Protein 5WOU (pdb70)

Solvent-accessible surface area: 5632 Å² total; per-residue (Å²): 127,129,119,51,105,74,113,13,109,0,116,64,70,121,78,20,0,4,2,7,0,10,1,0,125,45,4,58,47,83,91,66,149,52,46,3,0,4,0,20,160,34,78,151,73,8,14,0,39,141,29,24,1,103,85,28,1,40,0,16,79,1,58,62,72,82,3,48,103,10,71,12,161,95,1,16,68,14,1,119,75,42,28,76,73,0,33,0,20,0,48,47,103,34,164,164,54,93,103,92,39,81,35

CATH classification: 2.30.42.10

InterPro domains:
  IPR001478 PDZ domain [PF00595] (732-815)
  IPR001478 PDZ domain [PF00595] (934-1015)
  IPR001478 PDZ domain [PF00595] (1240-1326)
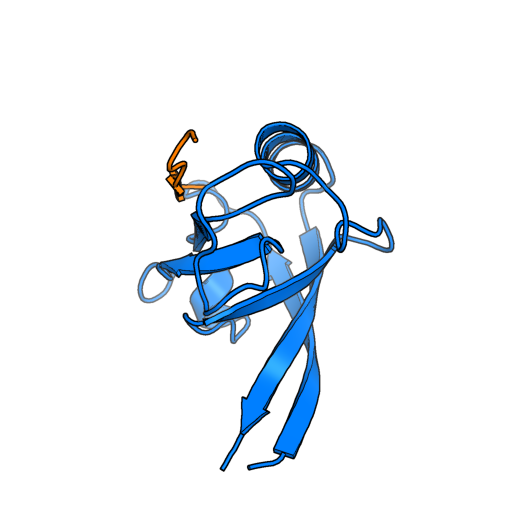  IPR001478 PDZ domain [PF00595] (1337-1424)
  IPR001478 PDZ domain [PS50106] (731-818)
  IPR001478 PDZ domain [PS50106] (929-1019)
  IPR001478 PDZ domain [PS50106] (1239-1329)
  IPR001478 PDZ domain [PS50106] (1336-1428)
  IPR001478 PDZ domain [SM00228] (739-818)
  IPR001478 PDZ domain [SM00228] (939-1019)
  IPR001478 PDZ domain [SM00228] (1247-1329)
  IPR001478 PDZ domain [SM00228] (1345-1428)
  IPR001611 Leucine-rich repeat [PF13855] (37-95)
  IPR001611 Leucine-rich repeat [PF13855] (130-187)
  IPR001611 Leucine-rich repeat [PS51450] (84-105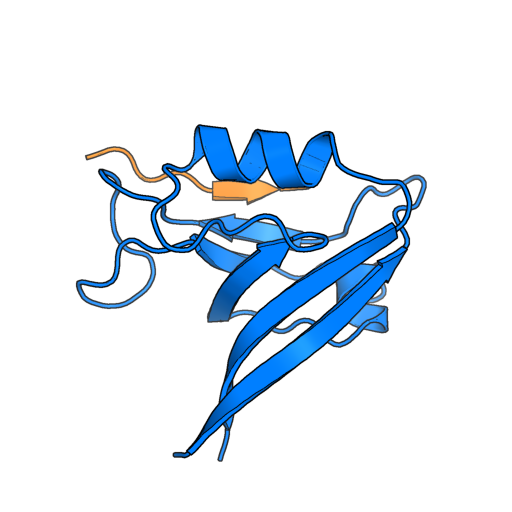)
  IPR001611 Leucine-rich repeat [PS51450] (176-197)
  IPR001611 Leucine-rich repeat [PS51450] (199-220)
  IPR001611 Leucine-rich repeat [PS51450] (222-243)
  IPR001611 Leucine-rich repeat [PS51450] (337-358)
  IPR003591 Leucine-rich repeat, typical subtype [SM00369] (39-58)

Radius of gyration: 12.37 Å; Cα contacts (8 Å, |Δi|>4): 262; chains: 2; bounding box: 35×31×24 Å

B-factor: mean 16.2, std 8.22, range [5.7, 48.05]

GO terms:
  GO:1990794 basolateral part of cell (C, IDA)
  GO:0031594 neuromuscular junction (C, IDA)
  GO:0045169 fusome (C, IDA)
  GO:0045179 apical cortex (C, IDA)
  GO:0005918 septate junction (C, IDA)
  GO:0005938 cell cortex (C, IDA)
  GO:0016323 basolateral plasma membrane (C, IDA)
  GO:0016327 apicolateral plasma membrane (C, IDA)
  GO:0016328 lateral plasma membrane (C, IDA)
  GO:0001738 morphogenesis of a polarized epithelium (P, TAS)
  GO:0005918 septate junction (C, TAS)
  GO:0016323 basolateral plasma membrane (C, TAS)
  GO:0016331 morphogenesis of embryonic epithelium (P, TAS)
  GO:0016332 establishment or maintenance of polarity of embryonic epithelium (P, TAS)
  GO:0007391 dorsal closure (P, TAS)
  GO:0000902 cell morphogenesis (P, IMP)
  GO:0001737 establishment of imaginal disc-derived wing hair orientation (P, IMP)
  GO:0035088 establishment or maintenance of apical/basal cell polarity (P, IMP)
  GO:0042048 olfactory behavior (P, IMP)
  GO:0042067 establishment of ommatidial planar polarity (P, IMP)

Foldseek 3Di:
DDKDKDKFKFQQDPVGRQWDWDFAAPDDCPDDPQRAIFTQGGHVVGRRVVRPDDGGWGWQDWPNHGRRHGGPVRVVCCSRPPDSMTTTITIDDDD/DDDDDDDD

Structure (mmCIF, N/CA/C/O backbone):
data_5WOU
#
_entry.id   5WOU
#
_cell.length_a   36.429
_cell.length_b   53.884
_cell.length_c   94.219
_cell.angle_alpha   90.00
_cell.angle_beta   90.00
_cell.angle_gamma   90.00
#
_symmetry.space_group_name_H-M   'C 2 2 21'
#
loop_
_entity.id
_entity.type
_entity.pdbx_description
1 polymer 'Protein lap4'
2 polymer 'GUK-holder, isoform A'
3 non-polymer 1,2-ETHANEDIOL
4 non-polymer 'TRIETHYLENE GLYCOL'
5 water water
#
loop_
_atom_site.group_PDB
_atom_site.id
_atom_site.type_symbol
_atom_site.label_atom_id
_atom_site.label_alt_id
_atom_site.label_comp_id
_atom_site.label_asym_id
_atom_site.label_entity_id
_atom_site.label_seq_id
_atom_site.pdbx_PDB_ins_code
_atom_site.Cartn_x
_atom_site.Cartn_y
_atom_site.Cartn_z
_atom_site.occupancy
_atom_site.B_iso_or_equiv
_atom_site.auth_seq_id
_atom_site.auth_comp_id
_atom_site.auth_asym_id
_atom_site.auth_atom_id
_atom_site.pdbx_PDB_model_num
ATOM 1 N N . SER A 1 5 ? 8.543 5.911 25.918 1.00 32.01 0 SER A N 1
ATOM 2 C CA . SER A 1 5 ? 9.586 6.839 26.438 1.00 29.76 0 SER A CA 1
ATOM 3 C C . SER A 1 5 ? 9.607 6.837 27.964 1.00 28.41 0 SER A C 1
ATOM 4 O O . SER A 1 5 ? 8.637 7.232 28.609 1.00 26.65 0 SER A O 1
ATOM 12 N N . ARG A 1 6 ? 10.722 6.383 28.532 1.00 22.69 1 ARG A N 1
ATOM 13 C CA . ARG A 1 6 ? 10.896 6.364 29.978 1.00 20.15 1 ARG A CA 1
ATOM 14 C C . ARG A 1 6 ? 11.297 7.741 30.481 1.00 17.21 1 ARG A C 1
ATOM 15 O O . ARG A 1 6 ? 12.140 8.412 29.881 1.00 13.51 1 ARG A O 1
ATOM 36 N N . LEU A 1 7 ? 10.702 8.149 31.598 1.00 10.72 2 LEU A N 1
ATOM 37 C CA . LEU A 1 7 ? 11.204 9.281 32.368 1.00 11.55 2 LEU A CA 1
ATOM 38 C C . LEU A 1 7 ? 12.159 8.733 33.423 1.00 17.11 2 LEU A C 1
ATOM 39 O O . LEU A 1 7 ? 11.736 8.056 34.365 1.00 19.27 2 LEU A O 1
ATOM 55 N N . GLU A 1 8 ? 13.446 9.011 33.258 1.00 20.70 3 GLU A N 1
ATOM 56 C CA . GLU A 1 8 ? 14.467 8.536 34.176 1.00 15.40 3 GLU A CA 1
ATOM 57 C C . GLU A 1 8 ? 15.029 9.702 34.975 1.00 15.20 3 GLU A C 1
ATOM 58 O O . GLU A 1 8 ? 14.937 10.864 34.571 1.00 13.98 3 GLU A O 1
ATOM 70 N N . GLN A 1 9 ? 15.598 9.375 36.133 1.00 15.44 4 GLN A N 1
ATOM 71 C CA . GLN A 1 9 ? 16.228 10.353 37.009 1.00 14.17 4 GLN A CA 1
ATOM 72 C C . GLN A 1 9 ? 17.681 9.944 37.201 1.00 11.90 4 GLN A C 1
ATOM 73 O O . GLN A 1 9 ? 17.960 8.817 37.628 1.00 13.75 4 GLN A O 1
ATOM 87 N N . TYR A 1 10 ? 18.596 10.855 36.882 1.00 11.46 5 TYR A N 1
ATOM 88 C CA . TYR A 1 10 ? 20.020 10.565 36.867 1.00 9.11 5 TYR A CA 1
ATOM 89 C C . TYR A 1 10 ? 20.767 11.556 37.744 1.00 11.00 5 TYR A C 1
ATOM 90 O O . TYR A 1 10 ? 20.326 12.691 37.945 1.00 11.39 5 TYR A O 1
ATOM 108 N N . GLU A 1 11 ? 21.917 11.120 38.251 1.00 13.61 6 GLU A N 1
ATOM 109 C CA . GLU A 1 11 ? 22.864 11.997 38.921 1.00 12.75 6 GLU A CA 1
ATOM 110 C C . GLU A 1 11 ? 24.028 12.291 37.980 1.00 7.30 6 GLU A C 1
ATOM 111 O O . GLU A 1 11 ? 24.591 11.372 37.376 1.00 11.08 6 GLU A O 1
ATOM 123 N N . ILE A 1 12 ? 24.373 13.570 37.858 1.00 8.24 7 ILE A N 1
ATOM 124 C CA . ILE A 1 12 ? 25.394 14.047 36.929 1.00 8.73 7 ILE A CA 1
ATOM 125 C C . ILE A 1 12 ? 26.427 14.826 37.736 1.00 8.37 7 ILE A C 1
ATOM 126 O O . ILE A 1 12 ? 26.098 15.841 38.358 1.00 9.50 7 ILE A O 1
ATOM 142 N N . HIS A 1 13 ? 27.676 14.362 37.714 1.00 9.08 8 HIS A N 1
ATOM 143 C CA . HIS A 1 13 ? 28.727 14.891 38.583 1.00 8.21 8 HIS A CA 1
ATOM 144 C C . HIS A 1 13 ? 29.613 15.833 37.772 1.00 7.45 8 HIS A C 1
ATOM 145 O O . HIS A 1 13 ? 30.478 15.392 37.011 1.00 10.46 8 HIS A O 1
ATOM 159 N N . ILE A 1 14 ? 29.412 17.137 37.956 1.00 7.14 9 ILE A N 1
ATOM 160 C CA . ILE A 1 14 ? 30.071 18.161 37.153 1.00 7.44 9 ILE A CA 1
ATOM 161 C C . ILE A 1 14 ? 31.175 18.808 37.983 1.00 12.43 9 ILE A C 1
ATOM 162 O O . ILE A 1 14 ? 30.910 19.377 39.049 1.00 11.12 9 ILE A O 1
ATOM 178 N N . GLU A 1 15 ? 32.411 18.742 37.487 1.00 13.14 10 GLU A N 1
ATOM 179 C CA . GLU A 1 15 ? 33.545 19.407 38.122 1.00 11.93 10 GLU A CA 1
ATOM 180 C C . GLU A 1 15 ? 33.768 20.755 37.445 1.00 12.80 10 GLU A C 1
ATOM 181 O O . GLU A 1 15 ? 34.203 20.818 36.289 1.00 10.98 10 GLU A O 1
ATOM 193 N N . ARG A 1 16 ? 33.477 21.831 38.171 1.00 11.46 11 ARG A N 1
ATOM 194 C CA . ARG A 1 16 ? 33.715 23.171 37.658 1.00 9.08 11 ARG A CA 1
ATOM 195 C C . ARG A 1 16 ? 35.178 23.326 37.256 1.00 14.19 11 ARG A C 1
ATOM 196 O O . ARG A 1 16 ? 36.083 22.854 37.951 1.00 17.21 11 ARG A O 1
ATOM 217 N N . THR A 1 17 ? 35.405 23.973 36.113 1.00 14.19 12 THR A N 1
ATOM 218 C CA . THR A 1 17 ? 36.759 24.253 35.646 1.00 16.62 12 THR A CA 1
ATOM 219 C C . THR A 1 17 ? 36.919 25.741 35.370 1.00 19.18 12 THR A C 1
ATOM 220 O O . THR A 1 17 ? 36.044 26.538 35.721 1.00 14.59 12 THR A O 1
ATOM 231 N N . ALA A 1 18 ? 38.032 26.126 34.740 1.00 21.12 13 ALA A N 1
ATOM 232 C CA . ALA A 1 18 ? 38.210 27.517 34.343 1.00 23.49 13 ALA A CA 1
ATOM 233 C C . ALA A 1 18 ? 37.143 27.959 33.351 1.00 27.64 13 ALA A C 1
ATOM 234 O O . ALA A 1 18 ? 36.865 29.159 33.246 1.00 29.99 13 ALA A O 1
ATOM 241 N N . ALA A 1 19 ? 36.532 27.017 32.632 1.00 25.15 14 ALA A N 1
ATOM 242 C CA . ALA A 1 19 ? 35.477 27.317 31.676 1.00 25.97 14 ALA A CA 1
ATOM 243 C C . ALA A 1 19 ? 34.083 27.200 32.288 1.00 17.55 14 ALA A C 1
ATOM 244 O O . ALA A 1 19 ? 33.101 27.050 31.552 1.00 19.29 14 ALA A O 1
ATOM 251 N N . GLY A 1 20 ? 33.979 27.259 33.613 1.00 13.44 15 GLY A N 1
ATOM 252 C CA . GLY A 1 20 ? 32.699 27.167 34.286 1.00 10.18 15 GLY A CA 1
ATOM 253 C C . GLY A 1 20 ? 32.133 25.763 34.331 1.00 9.69 15 GLY A C 1
ATOM 254 O O . GLY A 1 20 ? 32.851 24.793 34.583 1.00 12.27 15 GLY A O 1
ATOM 258 N N . LEU A 1 21 ? 30.828 25.644 34.106 1.00 7.25 16 LEU A N 1
ATOM 259 C CA . LEU A 1 21 ? 30.181 24.341 34.071 1.00 9.08 16 LEU A CA 1
ATOM 260 C C . LEU A 1 21 ? 29.991 23.811 32.658 1.00 6.42 16 LEU A C 1
ATOM 261 O O . LEU A 1 21 ? 29.857 22.596 32.481 1.00 12.25 16 LEU A O 1
ATOM 277 N N . GLY A 1 22 ? 29.976 24.686 31.660 1.00 9.05 17 GLY A N 1
ATOM 278 C CA . GLY A 1 22 ? 29.736 24.268 30.291 1.00 8.01 17 GLY A CA 1
ATOM 279 C C . GLY A 1 22 ? 28.296 23.896 30.024 1.00 7.47 17 GLY A C 1
ATOM 280 O O . GLY A 1 22 ? 28.036 22.888 29.354 1.00 9.00 17 GLY A O 1
ATOM 284 N N . LEU A 1 23 ? 27.352 24.684 30.538 1.00 12.48 18 LEU A N 1
ATOM 285 C CA . LEU A 1 23 ? 25.934 24.447 30.323 1.00 12.13 18 LEU A CA 1
ATOM 286 C C . LEU A 1 23 ? 25.200 25.776 30.355 1.00 8.57 18 LEU A C 1
ATOM 287 O O . LEU A 1 23 ? 25.683 26.760 30.921 1.00 8.76 18 LEU A O 1
ATOM 303 N N . SER A 1 24 ? 24.019 25.788 29.745 1.00 11.36 19 SER A N 1
ATOM 304 C CA . SER A 1 24 ? 23.079 26.890 29.862 1.00 7.69 19 SER A CA 1
ATOM 305 C C . SER A 1 24 ? 21.756 26.356 30.393 1.00 6.08 19 SER A C 1
ATOM 306 O O . SER A 1 24 ? 21.370 25.220 30.102 1.00 7.23 19 SER A O 1
ATOM 314 N N . ILE A 1 25 ? 21.069 27.177 31.184 1.00 7.32 20 ILE A N 1
ATOM 315 C CA . ILE A 1 25 ? 19.739 26.830 31.670 1.00 5.95 20 ILE A CA 1
ATOM 316 C C . ILE A 1 25 ? 18.727 27.821 31.122 1.00 7.50 20 ILE A C 1
ATOM 317 O O . ILE A 1 25 ? 19.020 29.005 30.925 1.00 10.17 20 ILE A O 1
ATOM 333 N N . ALA A 1 26 ? 17.520 27.324 30.882 1.00 6.24 21 ALA A N 1
ATOM 334 C CA . ALA A 1 26 ? 16.388 28.143 30.490 1.00 6.00 21 ALA A CA 1
ATOM 335 C C . ALA A 1 26 ? 15.202 27.787 31.373 1.00 5.93 21 ALA A C 1
ATOM 336 O O . ALA A 1 26 ? 15.163 26.723 31.998 1.00 8.06 21 ALA A O 1
ATOM 343 N N . GLY A 1 27 ? 14.237 28.690 31.428 1.00 7.99 22 GLY A N 1
ATOM 344 C CA . GLY A 1 27 ? 13.049 28.462 32.225 1.00 10.16 22 GLY A CA 1
ATOM 345 C C . GLY A 1 27 ? 13.191 28.994 33.639 1.00 8.91 22 GLY A C 1
ATOM 346 O O . GLY A 1 27 ? 14.053 29.818 33.957 1.00 9.47 22 GLY A O 1
ATOM 350 N N . GLY A 1 28 ? 12.315 28.491 34.506 1.00 5.73 23 GLY A N 1
ATOM 351 C CA . GLY A 1 28 ? 12.225 28.951 35.877 1.00 7.89 23 GLY A CA 1
ATOM 352 C C . GLY A 1 28 ? 10.823 29.423 36.200 1.00 9.63 23 GLY A C 1
ATOM 353 O O . GLY A 1 28 ? 10.108 29.889 35.310 1.00 9.35 23 GLY A O 1
ATOM 357 N N . LYS A 1 29 ? 10.422 29.311 37.465 1.00 10.92 24 LYS A N 1
ATOM 358 C CA . LYS A 1 29 ? 9.066 29.665 37.859 1.00 11.39 24 LYS A CA 1
ATOM 359 C C . LYS A 1 29 ? 8.784 31.123 37.533 1.00 12.36 24 LYS A C 1
ATOM 360 O O . LYS A 1 29 ? 9.578 32.011 37.858 1.00 11.16 24 LYS A O 1
ATOM 379 N N . GLY A 1 30 ? 7.651 31.365 36.882 1.00 12.23 25 GLY A N 1
ATOM 380 C CA . GLY A 1 30 ? 7.276 32.708 36.502 1.00 10.91 25 GLY A CA 1
ATOM 381 C C . GLY A 1 30 ? 7.895 33.198 35.216 1.00 8.41 25 GLY A C 1
ATOM 382 O O . GLY A 1 30 ? 7.812 34.396 34.926 1.00 14.02 25 GLY A O 1
ATOM 386 N N . SER A 1 31 ? 8.512 32.315 34.435 1.00 7.86 26 SER A N 1
ATOM 387 C CA . SER A 1 31 ? 9.127 32.674 33.166 1.00 11.77 26 SER A CA 1
ATOM 388 C C . SER A 1 31 ? 8.549 31.812 32.050 1.00 9.17 26 SER A C 1
ATOM 389 O O . SER A 1 31 ? 7.790 30.867 32.286 1.00 14.14 26 SER A O 1
ATOM 397 N N . THR A 1 32 ? 8.917 32.153 30.822 1.00 11.55 27 THR A N 1
ATOM 398 C CA . THR A 1 32 ? 8.469 31.411 29.653 1.00 13.38 27 THR A CA 1
ATOM 399 C C . THR A 1 32 ? 8.977 29.969 29.734 1.00 7.19 27 THR A C 1
ATOM 400 O O . THR A 1 32 ? 10.192 29.762 29.839 1.00 10.80 27 THR A O 1
ATOM 411 N N . PRO A 1 33 ? 8.096 28.969 29.696 1.00 9.16 28 PRO A N 1
ATOM 412 C CA . PRO A 1 33 ? 8.570 27.582 29.836 1.00 7.34 28 PRO A CA 1
ATOM 413 C C . PRO A 1 33 ? 9.436 27.137 28.670 1.00 10.99 28 PRO A C 1
ATOM 414 O O . PRO A 1 33 ? 9.160 27.442 27.506 1.00 14.76 28 PRO A O 1
ATOM 425 N N . PHE A 1 34 ? 10.500 26.400 29.001 1.00 9.60 29 PHE A N 1
ATOM 426 C CA . PHE A 1 34 ? 11.329 25.758 27.985 1.00 10.25 29 PHE A CA 1
ATOM 427 C C . PHE A 1 34 ? 10.574 24.648 27.269 1.00 12.60 29 PHE A C 1
ATOM 428 O O . PHE A 1 34 ? 10.794 24.424 26.073 1.00 10.46 29 PHE A O 1
ATOM 445 N N . LYS A 1 35 ? 9.666 23.970 27.973 1.00 14.18 30 LYS A N 1
ATOM 446 C CA . LYS A 1 35 ? 9.039 22.740 27.493 1.00 18.63 30 LYS A CA 1
ATOM 447 C C . LYS A 1 35 ? 7.579 22.738 27.929 1.00 18.69 30 LYS A C 1
ATOM 448 O O . LYS A 1 35 ? 7.284 22.585 29.118 1.00 18.34 30 LYS A O 1
ATOM 467 N N . GLY A 1 36 ? 6.671 22.902 26.972 1.00 15.26 31 GLY A N 1
ATOM 468 C CA . GLY A 1 36 ? 5.251 22.853 27.289 1.00 12.09 31 GLY A CA 1
ATOM 469 C C . GLY A 1 36 ? 4.872 23.882 28.331 1.00 13.18 31 GLY A C 1
ATOM 470 O O . GLY A 1 36 ? 5.278 25.048 28.270 1.00 16.85 31 GLY A O 1
ATOM 474 N N A ASP A 1 37 ? 4.074 23.446 29.305 0.48 19.98 32 ASP A N 1
ATOM 475 N N B ASP A 1 37 ? 4.059 23.458 29.300 0.52 20.21 32 ASP A N 1
ATOM 476 C CA A ASP A 1 37 ? 3.640 24.283 30.414 0.48 19.81 32 ASP A CA 1
ATOM 477 C CA B ASP A 1 37 ? 3.658 24.310 30.411 0.52 19.60 32 ASP A CA 1
ATOM 478 C C A ASP A 1 37 ? 4.500 24.087 31.656 0.48 16.78 32 ASP A C 1
ATOM 479 C C B ASP A 1 37 ? 4.468 24.028 31.671 0.52 16.45 32 ASP A C 1
ATOM 480 O O A ASP A 1 37 ? 4.132 24.559 32.736 0.48 18.82 32 ASP A O 1
ATOM 481 O O B ASP A 1 37 ? 4.034 24.377 32.773 0.52 18.59 32 ASP A O 1
ATOM 498 N N . ASP A 1 38 ? 5.632 23.400 31.527 1.00 14.85 33 ASP A N 1
ATOM 499 C CA . ASP A 1 38 ? 6.520 23.118 32.652 1.00 17.30 33 ASP A CA 1
ATOM 500 C C . ASP A 1 38 ? 7.557 24.231 32.715 1.00 14.10 33 ASP A C 1
ATOM 501 O O . ASP A 1 38 ? 8.507 24.254 31.928 1.00 14.33 33 ASP A O 1
ATOM 511 N N . ASP A 1 39 ? 7.386 25.161 33.655 1.00 14.11 34 ASP A N 1
ATOM 512 C CA . ASP A 1 39 ? 8.311 26.278 33.793 1.00 11.71 34 ASP A CA 1
ATOM 513 C C . ASP A 1 39 ? 9.489 25.955 34.708 1.00 10.65 34 ASP A C 1
ATOM 514 O O . ASP A 1 39 ? 10.065 26.865 35.320 1.00 11.01 34 ASP A O 1
ATOM 523 N N . GLY A 1 40 ? 9.870 24.685 34.805 1.00 8.46 35 GLY A N 1
ATOM 524 C CA . GLY A 1 40 ? 11.042 24.290 35.551 1.00 14.00 35 GLY A CA 1
ATOM 525 C C . GLY A 1 40 ? 12.325 24.712 34.863 1.00 10.13 35 GLY A C 1
ATOM 526 O O . GLY A 1 40 ? 12.343 25.418 33.848 1.00 10.11 35 GLY A O 1
ATOM 530 N N . ILE A 1 41 ? 13.434 24.257 35.435 1.00 9.49 36 ILE A N 1
ATOM 531 C CA . ILE A 1 41 ? 14.774 24.595 34.974 1.00 8.68 36 ILE A CA 1
ATOM 532 C C . ILE A 1 41 ? 15.243 23.488 34.038 1.00 7.21 36 ILE A C 1
ATOM 533 O O . ILE A 1 41 ? 15.343 22.324 34.445 1.00 9.63 36 ILE A O 1
ATOM 549 N N . PHE A 1 42 ? 15.535 23.848 32.791 1.00 7.40 37 PHE A N 1
ATOM 550 C CA . PHE A 1 42 ? 15.960 22.891 31.781 1.00 6.10 37 PHE A CA 1
ATOM 551 C C . PHE A 1 42 ? 17.328 23.269 31.227 1.00 6.16 37 PHE A C 1
ATOM 552 O O . PHE A 1 42 ? 17.694 24.448 31.161 1.00 6.55 37 PHE A O 1
ATOM 569 N N . ILE A 1 43 ? 18.088 22.250 30.839 1.00 6.05 38 ILE A N 1
ATOM 570 C CA . ILE A 1 43 ? 19.378 22.452 30.187 1.00 7.51 38 ILE A CA 1
ATOM 571 C C . ILE A 1 43 ? 19.108 22.795 28.726 1.00 7.40 38 ILE A C 1
ATOM 572 O O . ILE A 1 43 ? 18.602 21.965 27.967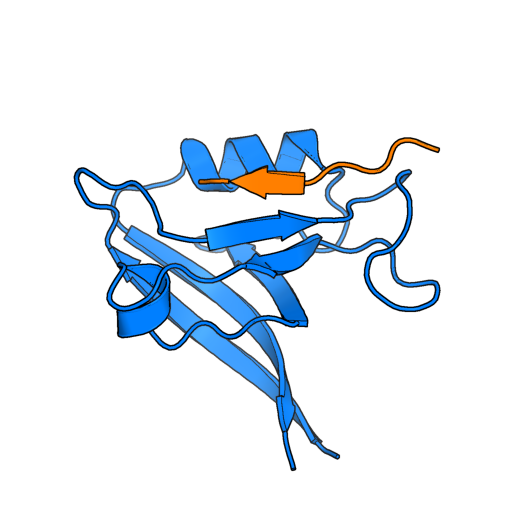 1.00 8.65 38 ILE A O 1
ATOM 588 N N . SER A 1 44 ? 19.438 24.021 28.332 1.00 6.36 39 SER A N 1
ATOM 589 C CA . SER A 1 44 ? 19.235 24.448 26.957 1.00 9.65 39 SER A CA 1
ATOM 590 C C . SER A 1 44 ? 20.482 24.318 26.095 1.00 12.67 39 SER A C 1
ATOM 591 O O . SER A 1 44 ? 20.354 24.258 24.867 1.00 16.04 39 SER A O 1
ATOM 599 N N . ARG A 1 45 ? 21.674 24.264 26.698 1.00 7.22 40 ARG A N 1
ATOM 600 C CA A ARG A 1 45 ? 22.917 24.113 25.951 0.37 11.19 40 ARG A CA 1
ATOM 601 C CA B ARG A 1 45 ? 22.917 24.114 25.951 0.63 11.24 40 ARG A CA 1
ATOM 602 C C . ARG A 1 45 ? 23.906 23.308 26.772 1.00 13.48 40 ARG A C 1
ATOM 603 O O . ARG A 1 45 ? 23.895 23.348 28.007 1.00 11.11 40 ARG A O 1
ATOM 641 N N . VAL A 1 46 ? 24.774 22.573 26.070 1.00 10.93 41 VAL A N 1
ATOM 642 C CA . VAL A 1 46 ? 25.875 21.826 26.674 1.00 12.44 41 VAL A CA 1
ATOM 643 C C . VAL A 1 46 ? 27.125 22.077 25.839 1.00 10.16 41 VAL A C 1
ATOM 644 O O . VAL A 1 46 ? 27.143 21.782 24.639 1.00 14.72 41 VAL A O 1
ATOM 657 N N . THR A 1 47 ? 28.161 22.618 26.471 1.00 8.31 42 THR A N 1
ATOM 658 C CA . THR A 1 47 ? 29.401 22.933 25.768 1.00 10.11 42 THR A CA 1
ATOM 659 C C . THR A 1 47 ? 30.145 21.649 25.423 1.00 9.00 42 THR A C 1
ATOM 660 O O . THR A 1 47 ? 30.497 20.868 26.313 1.00 10.92 42 THR A O 1
ATOM 671 N N . GLU A 1 48 ? 30.402 21.442 24.132 1.00 8.98 43 GLU A N 1
ATOM 672 C CA . GLU A 1 48 ? 31.125 20.260 23.682 1.00 13.14 43 GLU A CA 1
ATOM 673 C C . GLU A 1 48 ? 32.441 20.117 24.435 1.00 18.78 43 GLU A C 1
ATOM 674 O O . GLU A 1 48 ? 33.227 21.063 24.525 1.00 20.58 43 GLU A O 1
ATOM 686 N N . ALA A 1 49 ? 32.672 18.926 24.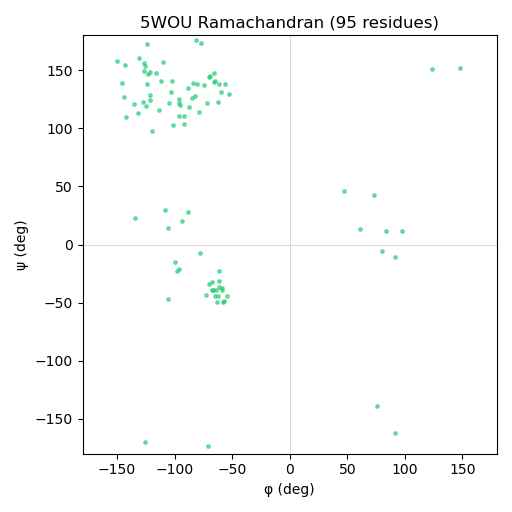977 1.00 15.75 44 ALA A N 1
ATOM 687 C CA . ALA A 1 49 ? 33.878 18.598 25.732 1.00 12.72 44 ALA A CA 1
ATOM 688 C C . ALA A 1 49 ? 34.053 19.464 26.974 1.00 16.20 44 ALA A C 1
ATOM 689 O O . ALA A 1 49 ? 35.143 19.485 27.561 1.00 14.50 44 ALA A O 1
ATOM 696 N N . GLY A 1 50 ? 33.012 20.187 27.387 1.00 8.79 45 GLY A N 1
ATOM 697 C CA . GLY A 1 50 ? 33.042 20.914 28.633 1.00 9.58 45 GLY A CA 1
ATOM 698 C C . GLY A 1 50 ? 32.737 20.022 29.811 1.00 7.29 45 GLY A C 1
ATOM 699 O O . GLY A 1 50 ? 32.424 18.833 29.675 1.00 9.08 45 GLY A O 1
ATOM 703 N N . PRO A 1 51 ? 32.832 20.594 31.015 1.00 7.37 46 PRO A N 1
ATOM 704 C CA . PRO A 1 51 ? 32.590 19.799 32.229 1.00 7.30 46 PRO A CA 1
ATOM 705 C C . PRO A 1 51 ? 31.247 19.088 32.226 1.00 7.10 46 PRO A C 1
ATOM 706 O O . PRO A 1 51 ? 31.169 17.909 32.593 1.00 9.47 46 PRO A O 1
ATOM 717 N N . ALA A 1 52 ? 30.178 19.776 31.822 1.00 11.71 47 ALA A N 1
ATOM 718 C CA . ALA A 1 52 ? 28.862 19.149 31.820 1.00 12.20 47 ALA A CA 1
ATOM 719 C C . ALA A 1 52 ? 28.779 18.043 30.774 1.00 11.46 47 ALA A C 1
ATOM 720 O O . ALA A 1 52 ? 28.176 16.992 31.017 1.00 9.31 47 ALA A O 1
ATOM 727 N N . ASP A 1 53 ? 29.378 18.260 29.603 1.00 6.79 48 ASP A N 1
ATOM 728 C CA . ASP A 1 53 ? 29.348 17.235 28.564 1.00 8.02 48 ASP A CA 1
ATOM 729 C C . ASP A 1 53 ? 30.112 15.992 29.005 1.00 11.68 48 ASP A C 1
ATOM 730 O O . ASP A 1 53 ? 29.634 14.865 28.826 1.00 11.33 48 ASP A O 1
ATOM 739 N N . LEU A 1 54 ? 31.296 16.182 29.590 1.00 11.82 49 LEU A N 1
ATOM 740 C CA . LEU A 1 54 ? 32.062 15.054 30.110 1.00 11.19 49 LEU A CA 1
ATOM 741 C C . LEU A 1 54 ? 31.266 14.289 31.159 1.00 15.89 49 LEU A C 1
ATOM 742 O O . LEU A 1 54 ? 31.343 13.057 31.234 1.00 12.42 49 LEU A O 1
ATOM 758 N N . ALA A 1 55 ? 30.504 15.003 31.987 1.00 9.83 50 ALA A N 1
ATOM 759 C CA . ALA A 1 55 ? 29.733 14.375 33.050 1.00 6.57 50 ALA A CA 1
ATOM 760 C C . ALA A 1 55 ? 28.456 13.715 32.545 1.00 6.65 50 ALA A C 1
ATOM 761 O O . ALA A 1 55 ? 27.783 13.032 33.324 1.00 8.34 50 ALA A O 1
ATOM 768 N N . GLY A 1 56 ? 28.106 13.903 31.278 1.00 9.01 51 GLY A N 1
ATOM 769 C CA . GLY A 1 56 ? 26.960 13.242 30.693 1.00 11.49 51 GLY A CA 1
ATOM 770 C C . GLY A 1 56 ? 25.686 14.053 30.631 1.00 9.19 51 GLY A C 1
ATOM 771 O O . GLY A 1 56 ? 24.626 13.479 30.358 1.00 8.47 51 GLY A O 1
ATOM 775 N N . LEU A 1 57 ? 25.745 15.357 30.881 1.00 7.85 52 LEU A N 1
ATOM 776 C CA . LEU A 1 57 ? 24.552 16.188 30.798 1.00 6.68 52 LEU A CA 1
ATOM 777 C C . LEU A 1 57 ? 24.107 16.333 29.344 1.00 10.96 52 LEU A C 1
ATOM 778 O O . LEU A 1 57 ? 24.925 16.393 28.422 1.00 9.07 52 LEU A O 1
ATOM 794 N N . LYS A 1 58 ? 22.790 16.377 29.142 1.00 6.04 53 LYS A N 1
ATOM 795 C CA . LYS A 1 58 ? 22.200 16.476 27.814 1.00 6.11 53 LYS A CA 1
ATOM 796 C C . LYS A 1 58 ? 21.232 17.652 27.755 1.00 7.31 53 LYS A C 1
ATOM 797 O O . LYS A 1 58 ? 20.599 18.007 28.751 1.00 10.65 53 LYS A O 1
ATOM 816 N N . VAL A 1 59 ? 21.118 18.250 26.571 1.00 8.46 54 VAL A N 1
ATOM 817 C CA . VAL A 1 59 ? 20.143 19.315 26.377 1.00 11.35 54 VAL A CA 1
ATOM 818 C C . VAL A 1 59 ? 18.747 18.732 26.541 1.00 6.13 54 VAL A C 1
ATOM 819 O O . VAL A 1 59 ? 18.467 17.611 26.098 1.00 9.15 54 VAL A O 1
ATOM 832 N N . GLY A 1 60 ? 17.859 19.497 27.176 1.00 9.09 55 GLY A N 1
ATOM 833 C CA . GLY A 1 60 ? 16.534 19.027 27.502 1.00 9.36 55 GLY A CA 1
ATOM 834 C C . GLY A 1 60 ? 16.408 18.391 28.869 1.00 9.67 55 GLY A C 1
ATOM 835 O O . GLY A 1 60 ? 15.286 18.119 29.306 1.00 10.80 55 GLY A O 1
ATOM 839 N N . ASP A 1 61 ? 17.522 18.128 29.551 1.00 8.46 56 ASP A N 1
ATOM 840 C CA . ASP A 1 61 ? 17.458 17.628 30.917 1.00 9.52 56 ASP A CA 1
ATOM 841 C C . ASP A 1 61 ? 16.775 18.649 31.817 1.00 9.07 56 ASP A C 1
ATOM 842 O O . ASP A 1 61 ? 17.023 19.854 31.718 1.00 10.91 56 ASP A O 1
ATOM 851 N N . LYS A 1 62 ? 15.906 18.160 32.697 1.00 6.20 57 LYS A N 1
ATOM 852 C CA . LYS A 1 62 ? 15.263 18.996 33.702 1.00 7.97 57 LYS A CA 1
ATOM 853 C C . LYS A 1 62 ? 16.037 18.888 35.008 1.00 6.90 57 LYS A C 1
ATOM 854 O O . LYS A 1 62 ? 16.255 17.783 35.511 1.00 8.88 57 LY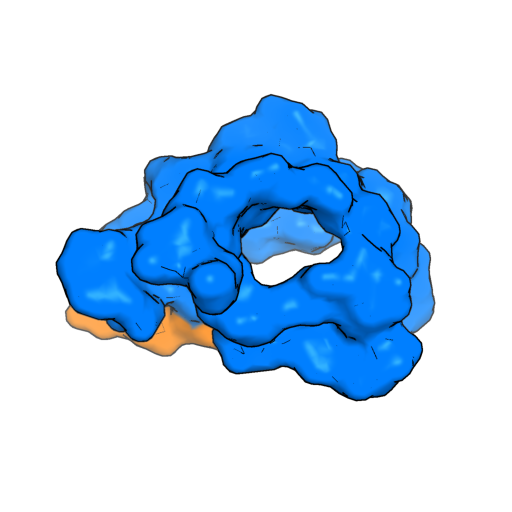S A O 1
ATOM 873 N N . VAL A 1 63 ? 16.449 20.031 35.553 1.00 5.94 58 VAL A N 1
ATOM 874 C CA . VAL A 1 63 ? 17.263 20.058 36.763 1.00 9.73 58 VAL A CA 1
ATOM 875 C C . VAL A 1 63 ? 16.354 19.987 37.981 1.00 5.90 58 VAL A C 1
ATOM 876 O O . VAL A 1 63 ? 15.433 20.800 38.137 1.00 8.36 58 VAL A O 1
ATOM 889 N N . ILE A 1 64 ? 16.622 19.017 38.851 1.00 9.50 59 ILE A N 1
ATOM 890 C CA . ILE A 1 64 ? 15.815 18.757 40.036 1.00 9.03 59 ILE A CA 1
ATOM 891 C C . ILE A 1 64 ? 16.530 19.220 41.301 1.00 11.05 59 ILE A C 1
ATOM 892 O O . ILE A 1 64 ? 15.937 19.891 42.149 1.00 9.14 59 ILE A O 1
ATOM 908 N N . LYS A 1 65 ? 17.808 18.869 41.441 1.00 9.68 60 LYS A N 1
ATOM 909 C CA . LYS A 1 65 ? 18.587 19.204 42.623 1.00 6.58 60 LYS A CA 1
ATOM 910 C C . LYS A 1 65 ? 20.014 19.541 42.222 1.00 8.17 60 LYS A C 1
ATOM 911 O O . LYS A 1 65 ? 20.515 19.077 41.193 1.00 8.38 60 LYS A O 1
ATOM 930 N N . VAL A 1 66 ? 20.666 20.345 43.061 1.00 6.52 61 VAL A N 1
ATOM 931 C CA . VAL A 1 66 ? 22.083 20.676 42.929 1.00 8.62 61 VAL A CA 1
ATOM 932 C C . VAL A 1 66 ? 22.710 20.468 44.301 1.00 7.02 61 VAL A C 1
ATOM 933 O O . VAL A 1 66 ? 22.406 21.209 45.242 1.00 7.87 61 VAL A 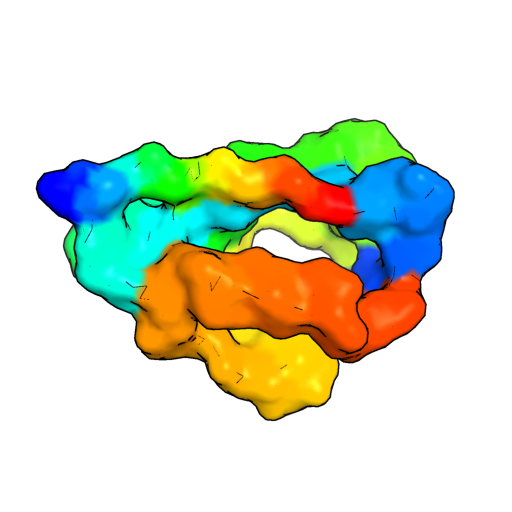O 1
ATOM 946 N N . ASN A 1 67 ? 23.589 19.472 44.415 1.00 7.96 62 ASN A N 1
ATOM 947 C CA . ASN A 1 67 ? 24.217 19.122 45.689 1.00 6.52 62 ASN A CA 1
ATOM 948 C C . ASN A 1 67 ? 23.179 19.033 46.807 1.00 5.93 62 ASN A C 1
ATOM 949 O O . ASN A 1 67 ? 23.358 19.561 47.908 1.00 9.86 62 ASN A O 1
ATOM 960 N N . GLY A 1 68 ? 22.073 18.348 46.514 1.00 11.00 63 GLY A N 1
ATOM 961 C CA . GLY A 1 68 ? 21.005 18.175 47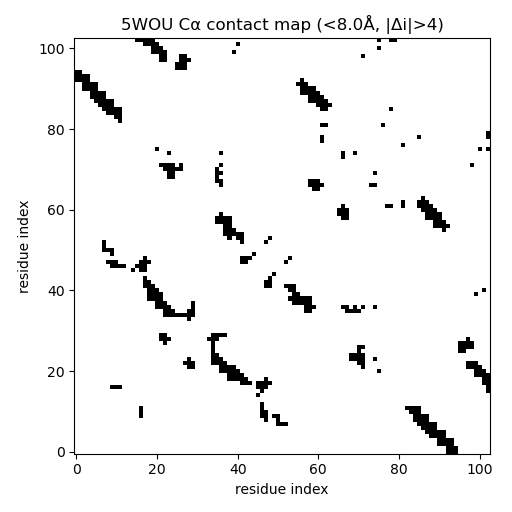.472 1.00 9.54 63 GLY A CA 1
ATOM 962 C C . GLY A 1 68 ? 20.073 19.356 47.615 1.00 10.13 63 GLY A C 1
ATOM 963 O O . GLY A 1 68 ? 19.072 19.248 48.335 1.00 14.71 63 GLY A O 1
ATOM 967 N N . ILE A 1 69 ? 20.366 20.474 46.960 1.00 7.22 64 ILE A N 1
ATOM 968 C CA . ILE A 1 69 ? 19.525 21.665 47.015 1.00 9.57 64 ILE A CA 1
ATOM 969 C C . ILE A 1 69 ? 18.471 21.539 45.920 1.00 6.43 64 ILE A C 1
ATOM 970 O O . ILE A 1 69 ? 18.800 21.479 44.737 1.00 6.42 64 ILE A O 1
ATOM 986 N N . VAL A 1 70 ? 17.199 21.508 46.326 1.00 8.11 65 VAL A N 1
ATOM 987 C CA . VAL A 1 70 ? 16.118 21.363 45.356 1.00 6.95 65 VAL A CA 1
ATOM 988 C C . VAL A 1 70 ? 15.917 22.674 44.612 1.00 9.51 65 VAL A C 1
ATOM 989 O O . VAL A 1 70 ? 15.934 23.762 45.206 1.00 10.78 65 VAL A O 1
ATOM 1002 N N . VAL A 1 71 ? 15.728 22.578 43.293 1.00 7.77 66 VAL A N 1
ATOM 1003 C CA . VAL A 1 71 ? 15.444 23.747 42.467 1.00 7.21 66 VAL A CA 1
ATOM 1004 C C . VAL A 1 71 ? 14.293 23.447 41.515 1.00 9.86 66 VAL A C 1
ATOM 1005 O O . VAL A 1 71 ? 14.157 24.100 40.476 1.00 9.83 66 VAL A O 1
ATOM 1018 N N . VAL A 1 72 ? 13.453 22.463 41.853 1.00 9.82 67 VAL A N 1
ATOM 1019 C CA . VAL A 1 72 ? 12.340 22.118 40.969 1.00 18.05 67 VAL A CA 1
ATOM 1020 C C . VAL A 1 72 ? 11.401 23.305 40.806 1.00 15.28 67 VAL A C 1
ATOM 1021 O O . VAL A 1 72 ? 10.853 23.535 39.721 1.00 22.64 67 VAL A O 1
ATOM 1034 N N . ASP A 1 73 ? 11.201 24.080 41.874 1.00 10.69 68 ASP A N 1
ATOM 1035 C CA . ASP A 1 73 ? 10.300 25.226 41.847 1.00 15.33 68 ASP A CA 1
ATOM 1036 C C . ASP A 1 73 ? 11.047 26.554 41.817 1.00 8.65 68 ASP A C 1
ATOM 1037 O O . ASP A 1 73 ? 10.441 27.605 42.045 1.00 14.45 68 ASP A O 1
ATOM 1046 N N . ALA A 1 74 ? 12.344 26.535 41.529 1.00 10.32 69 ALA A N 1
ATOM 1047 C CA . ALA A 1 74 ? 13.130 27.758 41.555 1.00 11.53 69 ALA A CA 1
ATOM 1048 C C . ALA A 1 74 ? 12.734 28.682 40.411 1.00 11.24 69 ALA A C 1
ATOM 1049 O O . ALA A 1 74 ? 12.394 28.230 39.313 1.00 11.11 69 ALA A O 1
ATOM 1056 N N . ASP A 1 75 ? 12.772 29.988 40.667 1.00 9.20 70 ASP A N 1
ATOM 1057 C CA . ASP A 1 75 ? 12.791 30.913 39.549 1.00 10.39 70 ASP A CA 1
ATOM 1058 C C . ASP A 1 75 ? 14.194 30.938 38.944 1.00 6.05 70 ASP A C 1
ATOM 1059 O O . ASP A 1 75 ? 15.134 30.317 39.450 1.00 9.94 70 ASP A O 1
ATOM 1068 N N . HIS A 1 76 ? 14.329 31.644 37.823 1.00 8.15 71 HIS A N 1
ATOM 1069 C CA . HIS A 1 76 ? 15.560 31.550 37.045 1.00 7.70 71 HIS A CA 1
ATOM 1070 C C . HIS A 1 76 ? 16.762 32.053 37.837 1.00 9.20 71 HIS A C 1
ATOM 1071 O O . HIS A 1 76 ? 17.798 31.384 37.907 1.00 8.15 71 HIS A O 1
ATOM 1085 N N . TYR A 1 77 ? 16.644 33.240 38.435 1.00 8.85 72 TYR A N 1
ATOM 1086 C CA . TYR A 1 77 ? 17.754 33.801 39.202 1.00 9.86 72 TYR A CA 1
ATOM 1087 C C . TYR A 1 77 ? 18.170 32.871 40.335 1.00 8.42 72 TYR A C 1
ATOM 1088 O O . TYR A 1 77 ? 19.368 32.724 40.617 1.00 8.12 72 TYR A O 1
ATOM 1106 N N . GLN A 1 78 ? 17.198 32.244 40.999 1.00 9.10 73 GLN A N 1
ATOM 1107 C CA . GLN A 1 78 ? 17.504 31.299 42.068 1.00 10.69 73 GLN A CA 1
ATOM 1108 C C . GLN A 1 78 ? 18.403 30.178 41.561 1.00 11.13 73 GLN A C 1
ATOM 1109 O O . GLN A 1 78 ? 19.410 29.843 42.192 1.00 8.04 73 GLN A O 1
ATOM 1123 N N . ALA A 1 79 ? 18.045 29.580 40.421 1.00 8.60 74 ALA A N 1
ATOM 1124 C CA . ALA A 1 79 ? 18.819 28.462 39.893 1.00 7.85 74 ALA A CA 1
ATOM 1125 C C . ALA A 1 79 ? 20.209 28.902 39.453 1.00 5.70 74 ALA A C 1
ATOM 1126 O O . ALA A 1 79 ? 21.188 28.175 39.656 1.00 11.07 74 ALA A O 1
ATOM 1133 N N . VAL A 1 80 ? 20.315 30.085 38.841 1.00 5.81 75 VAL A N 1
ATOM 1134 C CA . VAL A 1 80 ? 21.626 30.599 38.450 1.00 7.22 75 VAL A CA 1
ATOM 1135 C C . VAL A 1 80 ? 22.534 30.703 39.672 1.00 9.84 75 VAL A C 1
ATOM 1136 O O . VAL A 1 80 ? 23.674 30.230 39.660 1.00 9.63 75 VAL A O 1
ATOM 1149 N N . GLN A 1 81 ? 22.028 31.312 40.745 1.00 9.48 76 GLN A N 1
ATOM 1150 C CA . GLN A 1 81 ? 22.854 31.509 41.934 1.00 8.87 76 GLN A CA 1
ATOM 1151 C C . GLN A 1 81 ? 23.258 30.179 42.561 1.00 6.59 76 GLN A C 1
ATOM 1152 O O . GLN A 1 81 ? 24.390 30.025 43.027 1.00 7.84 76 GLN A O 1
ATOM 1166 N N . VAL A 1 82 ? 22.347 29.202 42.588 1.00 7.78 77 VAL A N 1
ATOM 1167 C CA . VAL A 1 82 ? 22.708 27.892 43.123 1.00 8.00 77 VAL A CA 1
ATOM 1168 C C . VAL A 1 82 ? 23.811 27.268 42.278 1.00 7.94 77 VAL A C 1
ATOM 1169 O O . VAL A 1 82 ? 24.799 26.741 42.807 1.00 10.25 77 VAL A O 1
ATOM 1182 N N . LEU A 1 83 ? 23.678 27.343 40.952 1.00 8.29 78 LEU A N 1
ATOM 1183 C CA . LEU A 1 83 ? 24.661 26.724 40.072 1.00 6.15 78 LEU A CA 1
ATOM 1184 C C . LEU A 1 83 ? 25.989 27.467 40.104 1.00 7.73 78 LEU A C 1
ATOM 1185 O O . LEU A 1 83 ? 27.049 26.845 39.981 1.00 11.59 78 LEU A O 1
ATOM 1201 N N . LYS A 1 84 ? 25.953 28.790 40.266 1.00 6.61 79 LYS A N 1
ATOM 1202 C CA . LYS A 1 84 ? 27.198 29.551 40.361 1.00 7.56 79 LYS A CA 1
ATOM 1203 C C . LYS A 1 84 ? 27.891 29.317 41.694 1.00 7.65 79 LYS A C 1
ATOM 1204 O O . LYS A 1 84 ? 29.116 29.149 41.747 1.00 9.14 79 LYS A O 1
ATOM 1223 N N . ALA A 1 85 ? 27.129 29.317 42.784 1.00 7.10 80 ALA A N 1
ATOM 1224 C CA . ALA A 1 85 ? 27.703 29.539 44.100 1.00 7.35 80 ALA A CA 1
ATOM 1225 C C . ALA A 1 85 ? 27.951 28.270 44.906 1.00 7.31 80 ALA A C 1
ATOM 1226 O O . ALA A 1 85 ? 28.698 28.320 45.888 1.00 9.02 80 ALA A O 1
ATOM 1233 N N . CYS A 1 86 ? 27.376 27.134 44.524 1.00 9.18 81 CYS A N 1
ATOM 1234 C CA . CYS A 1 86 ? 27.230 26.033 45.465 1.00 8.18 81 CYS A CA 1
ATOM 1235 C C . CYS A 1 86 ? 28.153 24.852 45.181 1.00 7.53 81 CYS A C 1
ATOM 1236 O O . CYS A 1 86 ? 27.830 23.720 45.542 1.00 9.71 81 CYS A O 1
ATOM 1244 N N . GLY A 1 87 ? 29.311 25.096 44.598 1.00 8.75 82 GLY A N 1
ATOM 1245 C CA . GLY A 1 87 ? 30.401 24.150 44.749 1.00 11.13 82 GLY A CA 1
ATOM 1246 C C . GLY A 1 87 ? 31.358 24.025 43.584 1.00 11.17 82 GLY A C 1
ATOM 1247 O O . GLY A 1 87 ? 31.024 24.250 42.426 1.00 8.90 82 GLY A O 1
ATOM 1251 N N . ALA A 1 88 ? 32.598 23.652 43.920 1.00 11.12 83 ALA A N 1
ATOM 1252 C CA . ALA A 1 88 ? 33.567 23.220 42.920 1.00 13.67 83 ALA A CA 1
ATOM 1253 C C . ALA A 1 88 ? 33.084 21.980 42.182 1.00 11.75 83 ALA A C 1
ATOM 1254 O O . ALA A 1 88 ? 33.412 21.790 41.004 1.00 12.91 83 ALA A O 1
ATOM 1261 N N . VAL A 1 89 ? 32.327 21.120 42.857 1.00 7.96 84 VAL A N 1
ATOM 1262 C CA . VAL A 1 89 ? 31.697 19.958 42.245 1.00 7.35 84 VAL A CA 1
ATOM 1263 C C . VAL A 1 89 ? 30.197 20.080 42.453 1.00 9.09 84 VAL A C 1
ATOM 1264 O O . VAL A 1 89 ? 29.737 20.286 43.583 1.00 12.51 84 VAL A O 1
ATOM 1277 N N . LEU A 1 90 ? 29.440 19.947 41.369 1.00 7.76 85 LEU A N 1
ATOM 1278 C CA . LEU A 1 90 ? 27.985 19.976 41.416 1.00 9.75 85 LEU A CA 1
ATOM 1279 C C . LEU A 1 90 ? 27.460 18.604 41.027 1.00 10.47 85 LEU A C 1
ATOM 1280 O O . LEU A 1 90 ? 27.663 18.156 39.891 1.00 12.54 85 LEU A O 1
ATOM 1296 N N . VAL A 1 91 ? 26.801 17.935 41.968 1.00 9.79 86 VAL A N 1
ATOM 1297 C CA . VAL A 1 91 ? 26.060 16.715 41.674 1.00 6.59 86 VAL A CA 1
ATOM 1298 C C . VAL A 1 91 ? 24.635 17.151 41.357 1.00 8.33 86 VAL A C 1
ATOM 1299 O O . VAL A 1 91 ? 23.862 17.503 42.252 1.00 9.60 86 VAL A O 1
ATOM 1312 N N . LEU A 1 92 ? 24.296 17.153 40.071 1.00 7.49 87 LEU A N 1
ATOM 1313 C CA . LEU A 1 92 ? 22.952 17.480 39.621 1.00 6.60 87 LEU A CA 1
ATOM 1314 C C . LEU A 1 92 ? 22.101 16.220 39.585 1.00 9.50 87 LEU A C 1
ATOM 1315 O O . LEU A 1 92 ? 22.547 15.176 39.101 1.00 13.45 87 LEU A O 1
ATOM 1331 N N . VAL A 1 93 ? 20.886 16.320 40.106 1.00 10.47 88 VAL A N 1
ATOM 1332 C CA . VAL A 1 93 ? 19.842 15.336 39.853 1.00 7.78 88 VAL A CA 1
ATOM 1333 C C . VAL A 1 93 ? 18.991 15.885 38.719 1.00 7.10 88 VAL A C 1
ATOM 1334 O O . VAL A 1 93 ? 18.454 16.994 38.821 1.00 8.50 88 VAL A O 1
ATOM 1347 N N . VAL A 1 94 ? 18.884 15.125 37.629 1.00 8.14 89 VAL A N 1
ATOM 1348 C CA . VAL A 1 94 ? 18.154 15.567 36.451 1.00 8.84 89 VAL A CA 1
ATOM 1349 C C . VAL A 1 94 ? 17.126 14.511 36.075 1.00 7.34 89 VAL A C 1
ATOM 1350 O O . VAL A 1 94 ? 17.262 13.330 36.405 1.00 8.82 89 VAL A O 1
ATOM 1363 N N . GLN A 1 95 ? 16.092 14.958 35.367 1.00 8.25 90 GLN A N 1
ATOM 1364 C CA . GLN A 1 95 ? 15.117 14.077 34.740 1.00 10.67 90 GLN A CA 1
ATOM 1365 C C . GLN A 1 95 ? 15.269 14.162 33.228 1.00 11.75 90 GLN A C 1
ATOM 1366 O O . GLN A 1 95 ? 15.481 15.247 32.676 1.00 9.18 90 GLN A O 1
ATOM 1380 N N . ARG A 1 96 ? 15.148 13.015 32.562 1.00 9.54 91 ARG A N 1
ATOM 1381 C CA . ARG A 1 96 ? 15.428 12.919 31.138 1.00 8.34 91 ARG A CA 1
ATOM 1382 C C . ARG A 1 96 ? 14.485 11.908 30.511 1.00 10.65 91 ARG A C 1
ATOM 1383 O O . ARG A 1 96 ? 14.229 10.849 31.090 1.00 11.43 91 ARG A O 1
ATOM 1404 N N . GLU A 1 97 ? 13.984 12.237 29.325 1.00 12.39 92 GLU A N 1
ATOM 1405 C CA . GLU A 1 97 ? 13.233 11.272 28.536 1.00 14.60 92 GLU A CA 1
ATOM 1406 C C . GLU A 1 97 ? 14.209 10.385 27.776 1.00 15.52 92 GLU A C 1
ATOM 1407 O O . GLU A 1 97 ? 15.102 10.880 27.080 1.00 16.16 92 GLU A O 1
ATOM 1419 N N . VAL A 1 98 ? 14.040 9.074 27.918 1.00 13.45 93 VAL A N 1
ATOM 1420 C CA . VAL A 1 98 ? 14.949 8.085 27.358 1.00 15.28 93 VAL A CA 1
ATOM 1421 C C . VAL A 1 98 ? 14.145 7.136 26.482 1.00 21.41 93 VAL A C 1
ATOM 1422 O O . VAL A 1 98 ? 13.037 6.731 26.848 1.00 22.57 93 VAL A O 1
ATOM 1435 N N . THR A 1 99 ? 14.703 6.787 25.328 1.00 27.46 94 THR A N 1
ATOM 1436 C CA . THR A 1 99 ? 14.047 5.854 24.421 1.00 31.85 94 THR A CA 1
ATOM 1437 C C . THR A 1 99 ? 13.845 4.507 25.110 1.00 34.26 94 THR A C 1
ATOM 1438 O O . THR A 1 99 ? 13.049 3.680 24.661 1.00 37.13 94 THR A O 1
ATOM 1449 N N . LEU B 2 1 ? 5.991 37.453 29.863 1.00 11.02 98 LEU V N 1
ATOM 1450 C CA . LEU B 2 1 ? 6.874 36.806 30.819 1.00 13.79 98 LEU V CA 1
ATOM 1451 C C . LEU B 2 1 ? 8.298 36.880 30.320 1.00 14.10 98 LEU V C 1
ATOM 1452 O O . LEU B 2 1 ? 8.530 36.899 29.110 1.00 12.00 98 LEU V O 1
ATOM 1467 N N . PRO B 2 2 ? 9.257 36.913 31.238 1.00 12.24 99 PRO V N 1
ATOM 1468 C CA . PRO B 2 2 ? 10.657 36.887 30.818 1.00 11.35 99 PRO V CA 1
ATOM 1469 C C . PRO B 2 2 ? 10.987 35.556 30.171 1.00 12.02 99 PRO V C 1
ATOM 1470 O O . PRO B 2 2 ? 10.422 34.515 30.515 1.00 12.15 99 PRO V O 1
ATOM 1481 N N . SER B 2 3 ? 11.899 35.605 29.211 1.00 13.90 100 SER V N 1
ATOM 1482 C CA . SER B 2 3 ? 12.457 34.408 28.594 1.00 12.47 100 SER V CA 1
ATOM 1483 C C . SER B 2 3 ? 13.954 34.462 28.864 1.00 12.53 100 SER V C 1
ATOM 1484 O O . SER B 2 3 ? 14.693 35.156 28.161 1.00 16.86 100 SER V O 1
ATOM 1492 N N . PHE B 2 4 ? 14.391 33.745 29.894 1.00 12.19 101 PHE V N 1
ATOM 1493 C CA . PHE B 2 4 ? 15.768 33.796 30.357 1.00 11.46 101 PHE V CA 1
ATOM 1494 C C . PHE B 2 4 ? 16.528 32.567 29.883 1.00 8.58 101 PHE V C 1
ATOM 1495 O O . PHE B 2 4 ? 15.986 31.458 29.861 1.00 13.95 101 PHE V O 1
ATOM 1512 N N . GLU B 2 5 ? 17.782 32.779 29.495 1.00 8.54 102 GLU V N 1
ATOM 1513 C CA . GLU B 2 5 ? 18.737 31.703 29.271 1.00 9.93 102 GLU V CA 1
ATOM 1514 C C . GLU B 2 5 ? 20.094 32.208 29.724 1.00 8.99 102 GLU V C 1
ATOM 1515 O O . GLU B 2 5 ? 20.529 33.282 29.298 1.00 16.46 102 GLU V O 1
ATOM 1527 N N . THR B 2 6 ? 20.752 31.448 30.594 1.00 9.25 103 THR V N 1
ATOM 1528 C CA . THR B 2 6 ? 21.992 31.878 31.226 1.00 7.18 103 THR V CA 1
ATOM 1529 C C . THR B 2 6 ? 23.046 30.807 31.016 1.00 11.21 103 THR V C 1
AT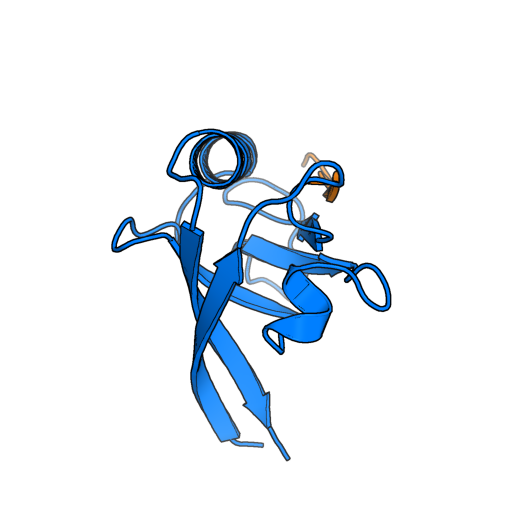OM 1530 O O . THR B 2 6 ? 22.844 29.649 31.404 1.00 9.53 103 THR V O 1
ATOM 1541 N N . ALA B 2 7 ? 24.160 31.191 30.398 1.00 7.43 104 ALA V N 1
ATOM 1542 C CA . ALA B 2 7 ? 25.302 30.311 30.208 1.00 7.49 104 ALA V CA 1
ATOM 1543 C C . ALA B 2 7 ? 26.172 30.322 31.455 1.00 6.95 104 ALA V C 1
ATOM 1544 O O . ALA B 2 7 ? 26.407 31.378 32.051 1.00 10.20 104 ALA V O 1
ATOM 1551 N N . LEU B 2 8 ? 26.659 29.143 31.835 1.00 7.69 105 LEU V N 1
ATOM 1552 C CA . LEU B 2 8 ? 27.339 28.963 33.113 1.00 7.22 105 LEU V CA 1
ATOM 1553 C C . LEU B 2 8 ? 28.567 28.078 32.965 1.00 12.41 105 LEU V C 1
ATOM 1554 O O . LEU B 2 8 ? 29.377 27.969 33.886 1.00 9.97 105 LEU V O 1
#

Organism: Drosophila melanogaster (NCBI:txid7227)

Sequence (103 aa):
SRLEQYEIHIERTAAGLGLSIAGGKGSTPFKGDDDDGIFISRRVTEAGPADLAGLKVGDKVIKVNGIVVVDADHYQAVQVLKACGAVLVLVVQREVTLPSFETAL

Nearest PDB structures (foldseek):
  5wou-assembly1_A  TM=1.011E+00  e=8.096E-18  Drosophila melanogaster
  8b82-assembly1_A  TM=9.807E-01  e=1.674E-10  Homo sapiens
  6ms1-assembly2_B  TM=9.747E-01  e=2.493E-10  Homo sapiens
  6mye-assembly1_A  TM=9.660E-01  e=4.405E-10  Homo sapiens
  6xa8-assembly1_A  TM=9.655E-01  e=5.531E-10  Homo sapiens

Secondary structure (DSSP, 8-state):
-EEEEEEEEEE-BTTBTSEEEEE-TTS--SBTTB-SEEEEEE-TTSHHHHHT--TTPEEEEETTEE-TT--HHHHHHHHHHS-SEEEEEEEEEE-/----EEE-